Protein AF-A0A662WJG7-F1 (afdb_monomer)

Solvent-accessible surface area (backbone atoms only — not comparable to full-atom values): 6002 Å² total; per-residue (Å²): 136,85,84,48,74,71,54,51,53,55,49,51,37,54,49,43,47,71,74,33,92,86,59,69,59,49,70,66,56,50,47,50,55,52,52,52,53,52,48,56,47,54,48,40,29,70,75,71,32,41,43,76,43,91,64,48,24,37,37,37,43,38,91,87,79,67,48,78,47,77,44,74,24,68,61,34,49,34,64,71,72,66,51,74,74,64,86,74,57,92,81,78,82,86,86,84,82,135

Radius of gyration: 17.73 Å; Cα contacts (8 Å, |Δi|>4): 79; chains: 1; bounding box: 46×33×45 Å

Foldseek 3Di:
DDQDPVNVLVVQQVVQCVPDVPDRPPSVNSVVVVVVVVVVQVVCCVPVQKDADPLFFIWGADPPPRDIDTDGDPNVVCVVVVVPPPVPPPPPDPPDDD

Structure (mmCIF, N/CA/C/O backbone):
data_AF-A0A662WJG7-F1
#
_entry.id   AF-A0A662WJG7-F1
#
loop_
_atom_site.group_PDB
_atom_site.id
_atom_site.type_symbol
_atom_site.label_atom_id
_atom_site.label_alt_id
_atom_site.label_comp_id
_atom_site.label_asym_id
_atom_site.label_entity_id
_atom_site.label_seq_id
_atom_site.pdbx_PDB_ins_code
_atom_site.Cartn_x
_atom_site.Cartn_y
_atom_site.Cartn_z
_atom_site.occupancy
_atom_site.B_iso_or_equiv
_atom_site.auth_seq_id
_atom_site.auth_comp_id
_atom_site.auth_asym_id
_atom_site.auth_atom_id
_atom_site.pdbx_PDB_model_num
ATOM 1 N N . MET A 1 1 ? 5.649 -17.787 -1.446 1.00 44.97 1 MET A N 1
ATOM 2 C CA . MET A 1 1 ? 6.660 -17.158 -0.563 1.00 44.97 1 MET A CA 1
ATOM 3 C C . MET A 1 1 ? 6.309 -15.688 -0.401 1.00 44.97 1 MET A C 1
ATOM 5 O O . MET A 1 1 ? 5.992 -15.061 -1.402 1.00 44.97 1 MET A O 1
ATOM 9 N N . ALA A 1 2 ? 6.317 -15.158 0.823 1.00 68.81 2 ALA A N 1
ATOM 10 C CA . ALA A 1 2 ? 6.092 -13.733 1.070 1.00 68.81 2 ALA A CA 1
ATOM 11 C C . ALA A 1 2 ? 7.385 -12.944 0.802 1.00 68.81 2 ALA A C 1
ATOM 13 O O . ALA A 1 2 ? 8.443 -13.319 1.306 1.00 68.81 2 ALA A O 1
ATOM 14 N N . MET A 1 3 ? 7.298 -11.876 0.007 1.00 73.06 3 MET A N 1
ATOM 15 C CA . MET A 1 3 ? 8.437 -11.017 -0.325 1.00 73.06 3 MET A CA 1
ATOM 16 C C . MET A 1 3 ? 8.899 -10.238 0.914 1.00 73.06 3 MET A C 1
ATOM 18 O O . MET A 1 3 ? 8.088 -9.603 1.591 1.00 73.06 3 MET A O 1
ATOM 22 N N . LYS A 1 4 ? 10.200 -10.252 1.214 1.00 83.00 4 LYS A N 1
ATOM 23 C CA . LYS A 1 4 ? 10.768 -9.486 2.342 1.00 83.00 4 LYS A CA 1
ATOM 24 C C . LYS A 1 4 ? 11.039 -8.030 1.944 1.00 83.00 4 LYS A C 1
ATOM 26 O O . LYS A 1 4 ? 11.328 -7.742 0.785 1.00 83.00 4 LYS A O 1
ATOM 31 N N . LYS A 1 5 ? 11.077 -7.106 2.918 1.00 72.56 5 LYS A N 1
ATOM 32 C CA . LYS A 1 5 ? 11.402 -5.674 2.693 1.00 72.56 5 LYS A CA 1
ATOM 33 C C . LYS A 1 5 ? 12.686 -5.479 1.869 1.00 72.56 5 LYS A C 1
ATOM 35 O O . LYS A 1 5 ? 12.723 -4.662 0.959 1.00 72.56 5 LYS A O 1
ATOM 40 N N . ALA A 1 6 ? 13.725 -6.271 2.141 1.00 75.25 6 ALA A N 1
ATOM 41 C CA . ALA A 1 6 ? 14.985 -6.218 1.396 1.00 75.25 6 ALA A CA 1
ATOM 42 C C . ALA A 1 6 ? 14.841 -6.624 -0.084 1.00 75.25 6 ALA A C 1
ATOM 44 O O . ALA A 1 6 ? 15.538 -6.086 -0.943 1.00 75.25 6 ALA A O 1
ATOM 45 N N . GLU A 1 7 ? 13.944 -7.560 -0.394 1.00 79.44 7 GLU A N 1
ATOM 46 C CA . GLU A 1 7 ? 13.665 -7.993 -1.766 1.00 79.44 7 GLU A CA 1
ATOM 47 C C . GLU A 1 7 ? 12.842 -6.941 -2.510 1.00 79.44 7 GLU A C 1
ATOM 49 O O . GLU A 1 7 ? 13.152 -6.638 -3.662 1.00 79.44 7 GLU A O 1
ATOM 54 N N . LEU A 1 8 ? 11.861 -6.328 -1.837 1.00 75.50 8 LEU A N 1
ATOM 55 C CA . LEU A 1 8 ? 11.087 -5.210 -2.379 1.00 75.50 8 LEU A CA 1
ATOM 56 C C . LEU A 1 8 ? 11.998 -4.034 -2.752 1.00 75.50 8 LEU A C 1
ATOM 58 O O . LEU A 1 8 ? 11.916 -3.522 -3.864 1.00 75.50 8 LEU A O 1
ATOM 62 N N . LEU A 1 9 ? 12.924 -3.655 -1.866 1.00 74.56 9 LEU A N 1
ATOM 63 C CA . LEU A 1 9 ? 13.889 -2.581 -2.130 1.00 74.56 9 LEU A CA 1
ATOM 64 C C . LEU A 1 9 ? 14.772 -2.884 -3.349 1.00 74.56 9 LEU A C 1
ATOM 66 O O . LEU A 1 9 ? 14.956 -2.021 -4.207 1.00 74.56 9 LEU A O 1
ATOM 70 N N . LYS A 1 10 ? 15.273 -4.121 -3.470 1.00 77.88 10 LYS A N 1
ATOM 71 C CA . LYS A 1 10 ? 16.046 -4.554 -4.648 1.00 77.88 10 LYS A CA 1
ATOM 72 C C . LYS A 1 10 ? 15.214 -4.504 -5.931 1.00 77.88 10 LYS A C 1
ATOM 74 O O . LYS A 1 10 ? 15.740 -4.136 -6.980 1.00 77.88 10 LYS A O 1
ATOM 79 N N . HIS A 1 11 ? 13.937 -4.882 -5.865 1.00 77.81 11 HIS A N 1
ATOM 80 C CA . HIS A 1 11 ? 13.032 -4.835 -7.011 1.00 77.81 11 HIS A CA 1
ATOM 81 C C . HIS A 1 11 ? 12.754 -3.392 -7.450 1.00 77.81 11 HIS A C 1
ATOM 83 O O . HIS A 1 11 ? 12.944 -3.068 -8.620 1.00 77.81 11 HIS A O 1
ATOM 89 N N . LEU A 1 12 ? 12.401 -2.510 -6.511 1.00 74.44 12 LEU A N 1
ATOM 90 C CA . LEU A 1 12 ? 12.148 -1.093 -6.781 1.00 74.44 12 LEU A CA 1
ATOM 91 C C . LEU A 1 12 ? 13.382 -0.384 -7.340 1.00 74.44 12 LEU A C 1
ATOM 93 O O . LEU A 1 12 ? 13.260 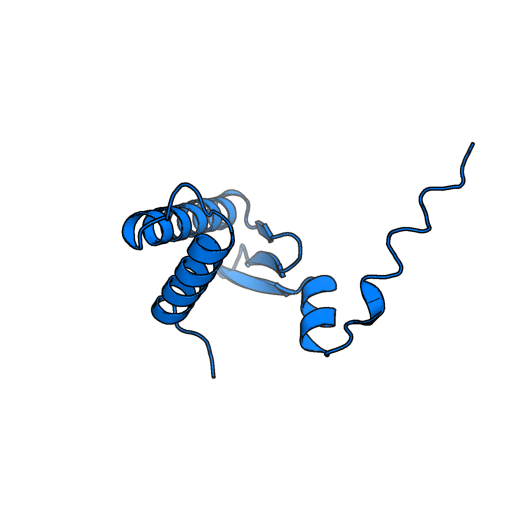0.405 -8.272 1.00 74.44 12 LEU A O 1
ATOM 97 N N . GLN A 1 13 ? 14.578 -0.718 -6.849 1.00 72.06 13 GLN A N 1
ATOM 98 C CA . GLN A 1 13 ? 15.823 -0.206 -7.418 1.00 72.06 13 GLN A CA 1
ATOM 99 C C . GLN A 1 13 ? 15.986 -0.613 -8.888 1.00 72.06 13 GLN A C 1
ATOM 101 O O . GLN A 1 13 ? 16.344 0.218 -9.720 1.00 72.06 13 GLN A O 1
ATOM 106 N N . ARG A 1 14 ? 15.690 -1.873 -9.222 1.00 76.12 14 ARG A N 1
ATOM 107 C CA . ARG A 1 14 ? 15.785 -2.386 -10.595 1.00 76.12 14 ARG A CA 1
ATOM 108 C C . ARG A 1 14 ? 14.774 -1.706 -11.528 1.00 76.12 14 ARG A C 1
ATOM 110 O O . ARG A 1 14 ? 15.118 -1.366 -12.655 1.00 76.12 14 ARG A O 1
ATOM 117 N N . VAL A 1 15 ? 13.554 -1.458 -11.043 1.00 72.50 15 VAL A N 1
ATOM 118 C CA . VAL A 1 15 ? 12.514 -0.713 -11.776 1.00 72.50 15 VAL A CA 1
ATOM 119 C C . VAL A 1 15 ? 12.923 0.749 -11.981 1.00 72.50 15 VAL A C 1
ATOM 121 O O . VAL A 1 15 ? 12.845 1.245 -13.101 1.00 72.50 15 VAL A O 1
ATOM 124 N N . ALA A 1 16 ? 13.424 1.425 -10.943 1.00 64.88 16 ALA A N 1
ATOM 125 C CA . ALA A 1 16 ? 13.884 2.812 -11.036 1.00 64.88 16 ALA A CA 1
ATOM 126 C C . ALA A 1 16 ? 15.050 2.968 -12.029 1.00 64.88 16 ALA A C 1
ATOM 128 O O . ALA A 1 16 ? 15.066 3.901 -12.828 1.00 64.88 16 ALA A O 1
ATOM 129 N N . GLN A 1 17 ? 15.992 2.020 -12.038 1.00 66.00 17 GLN A N 1
ATOM 130 C CA . GLN A 1 17 ? 17.083 1.976 -13.019 1.00 66.00 17 GLN A CA 1
ATOM 131 C C . GLN A 1 17 ? 16.578 1.810 -14.461 1.00 66.00 17 GLN A C 1
ATOM 133 O O . GLN A 1 17 ? 17.160 2.397 -15.369 1.00 66.00 17 GLN A O 1
ATOM 138 N N . GLY A 1 18 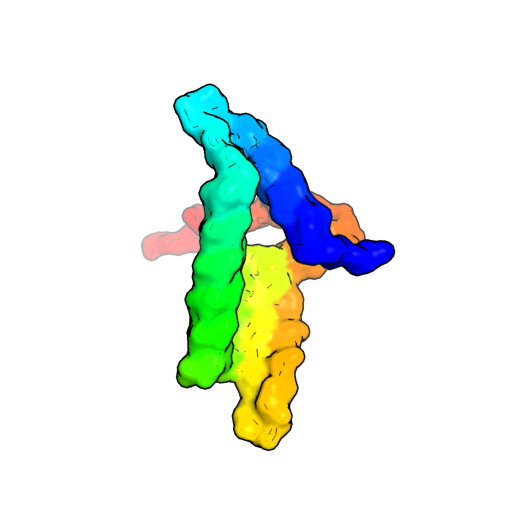? 15.497 1.052 -14.675 1.00 63.50 18 GLY A N 1
ATOM 139 C CA . GLY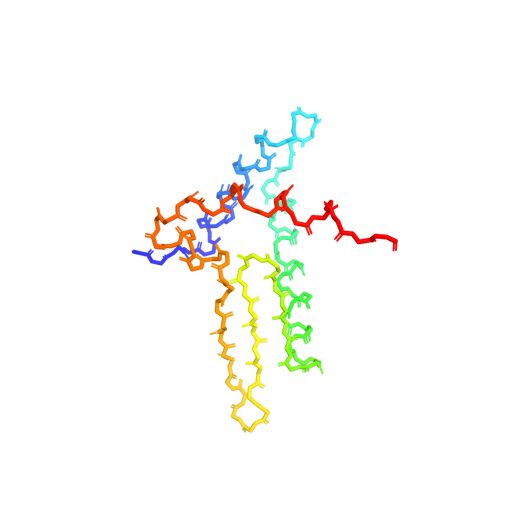 A 1 18 ? 14.873 0.887 -15.993 1.00 63.50 18 GLY A CA 1
ATOM 140 C C . GLY A 1 18 ? 14.018 2.079 -16.446 1.00 63.50 18 GLY A C 1
ATOM 141 O O . GLY A 1 18 ? 13.905 2.318 -17.644 1.00 63.50 18 GLY A O 1
ATOM 142 N N . ALA A 1 19 ? 13.432 2.837 -15.513 1.00 60.88 19 ALA A N 1
ATOM 143 C CA . ALA A 1 19 ? 12.503 3.931 -15.813 1.00 60.88 19 ALA A CA 1
ATOM 144 C C . ALA A 1 19 ? 13.183 5.292 -16.067 1.00 60.88 19 ALA A C 1
ATOM 146 O O . ALA A 1 19 ? 12.634 6.126 -16.785 1.00 60.88 19 ALA A O 1
ATOM 147 N N . THR A 1 20 ? 14.373 5.542 -15.506 1.00 53.59 20 THR A N 1
ATOM 148 C CA . THR A 1 20 ? 15.083 6.825 -15.664 1.00 53.59 20 THR A CA 1
ATOM 149 C C . THR A 1 20 ? 16.493 6.645 -16.237 1.00 53.59 20 THR A C 1
ATOM 151 O O . THR A 1 20 ? 17.440 6.472 -15.469 1.00 53.59 20 THR A O 1
ATOM 154 N N . PRO A 1 21 ? 16.690 6.778 -17.565 1.00 54.44 21 PRO A N 1
ATOM 155 C CA . PRO A 1 21 ? 18.009 6.613 -18.185 1.00 54.44 21 PRO A CA 1
ATOM 156 C C . PRO A 1 21 ? 18.998 7.754 -17.877 1.00 54.44 21 PRO A C 1
ATOM 158 O O . PRO A 1 21 ? 20.192 7.603 -18.112 1.00 54.44 21 PRO A O 1
ATOM 161 N N . ARG A 1 22 ? 18.538 8.904 -17.350 1.00 53.59 22 ARG A N 1
ATOM 162 C CA . ARG A 1 22 ? 19.377 10.107 -17.130 1.00 53.59 22 ARG A CA 1
ATOM 163 C C . ARG A 1 22 ? 19.819 10.367 -15.684 1.00 53.59 22 ARG A C 1
ATOM 165 O O . ARG A 1 22 ? 20.759 11.130 -15.487 1.00 53.59 22 ARG A O 1
ATOM 172 N N . LYS A 1 23 ? 19.185 9.761 -14.676 1.00 55.38 23 LYS A N 1
ATOM 173 C CA . LYS A 1 23 ? 19.606 9.839 -13.264 1.00 55.38 23 LYS A CA 1
ATOM 174 C C . LYS A 1 23 ? 19.313 8.502 -12.598 1.00 55.38 23 LYS A C 1
ATOM 176 O O . LYS A 1 23 ? 18.170 8.211 -12.270 1.00 55.38 23 LYS A O 1
ATOM 181 N N . ALA A 1 24 ? 20.342 7.680 -12.424 1.00 57.91 24 ALA A N 1
ATOM 182 C CA . ALA A 1 24 ? 20.204 6.439 -11.680 1.00 57.91 24 ALA A CA 1
ATOM 183 C C . ALA A 1 24 ? 19.916 6.778 -10.211 1.00 57.91 24 ALA A C 1
ATOM 185 O 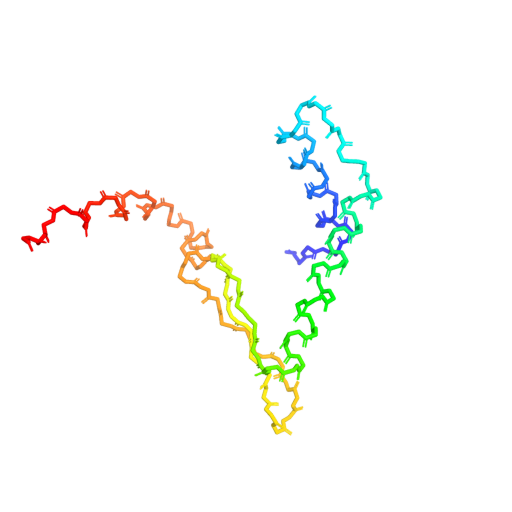O . ALA A 1 24 ? 20.791 7.278 -9.501 1.00 57.91 24 ALA A O 1
ATOM 186 N N . PHE A 1 25 ? 18.698 6.507 -9.745 1.00 59.94 25 PHE A N 1
ATOM 187 C CA . PHE A 1 25 ? 18.427 6.488 -8.313 1.00 59.94 25 PHE A CA 1
ATOM 188 C C . PHE A 1 25 ? 19.298 5.394 -7.689 1.00 59.94 25 PHE A C 1
ATOM 190 O O . PHE A 1 25 ? 19.114 4.203 -7.952 1.00 59.94 25 PHE A O 1
ATOM 197 N N . ASN A 1 26 ? 20.302 5.794 -6.906 1.00 67.44 26 ASN A N 1
ATOM 198 C CA . ASN A 1 26 ? 21.105 4.831 -6.160 1.00 67.44 26 ASN A CA 1
ATOM 199 C C . ASN A 1 26 ? 20.244 4.179 -5.054 1.00 67.44 26 ASN A C 1
ATOM 201 O O . ASN A 1 26 ? 19.176 4.677 -4.690 1.00 67.44 26 ASN A O 1
ATOM 205 N N . SER A 1 27 ? 20.713 3.058 -4.508 1.00 66.25 27 SER A N 1
ATOM 206 C CA . SER A 1 27 ? 19.994 2.283 -3.485 1.00 66.25 27 SER A CA 1
ATOM 207 C C . SER A 1 27 ? 19.621 3.092 -2.236 1.00 66.25 27 SER A C 1
ATOM 209 O O . SER A 1 27 ? 18.619 2.786 -1.594 1.00 66.25 27 SER A O 1
ATOM 211 N N . ILE A 1 28 ? 20.393 4.133 -1.908 1.00 73.06 28 ILE A N 1
ATOM 212 C CA . ILE A 1 28 ? 20.139 5.023 -0.770 1.00 73.06 28 ILE A CA 1
ATOM 213 C C . ILE A 1 28 ? 18.897 5.879 -1.037 1.00 73.06 28 ILE A C 1
ATOM 215 O O . ILE A 1 28 ? 18.016 5.932 -0.185 1.00 73.06 28 ILE A O 1
ATOM 219 N N . HIS A 1 29 ? 18.776 6.473 -2.228 1.00 70.25 29 HIS A N 1
ATOM 220 C CA . HIS A 1 29 ? 17.600 7.273 -2.591 1.00 70.25 29 HIS A CA 1
ATOM 221 C C . HIS A 1 29 ? 16.329 6.422 -2.656 1.00 70.25 29 HIS A C 1
ATOM 223 O O . HIS A 1 29 ? 15.293 6.825 -2.140 1.00 70.25 29 HIS A O 1
ATOM 229 N N . VAL A 1 30 ? 16.407 5.223 -3.246 1.00 71.75 30 VAL A N 1
ATOM 230 C CA . VAL A 1 30 ? 15.251 4.310 -3.321 1.00 71.75 30 VAL A CA 1
ATOM 231 C C . VAL A 1 30 ? 14.796 3.901 -1.923 1.00 71.75 30 VAL A C 1
ATOM 233 O O . VAL A 1 30 ? 13.601 3.885 -1.647 1.00 71.75 30 VAL A O 1
ATOM 236 N N . ARG A 1 31 ? 15.740 3.605 -1.022 1.00 73.69 31 ARG A N 1
ATOM 237 C CA . ARG A 1 31 ? 15.421 3.295 0.372 1.00 73.69 31 ARG A CA 1
ATOM 238 C C . ARG A 1 31 ? 14.767 4.480 1.079 1.00 73.69 31 ARG A C 1
ATOM 240 O O . ARG A 1 31 ? 13.733 4.275 1.697 1.00 73.69 31 ARG A O 1
ATOM 247 N N . ALA A 1 32 ? 15.336 5.679 0.957 1.00 74.06 32 ALA A N 1
ATOM 248 C CA . ALA A 1 32 ? 14.803 6.880 1.596 1.00 74.06 32 ALA A CA 1
ATOM 249 C C . ALA A 1 32 ? 13.361 7.165 1.152 1.00 74.06 32 ALA A C 1
ATOM 251 O O . ALA A 1 32 ? 12.496 7.331 2.000 1.00 74.06 32 ALA A O 1
ATOM 252 N N . ILE A 1 33 ? 13.083 7.101 -0.156 1.00 76.19 33 ILE A N 1
ATOM 253 C CA . ILE A 1 33 ? 11.733 7.313 -0.699 1.00 76.19 33 ILE A CA 1
ATOM 254 C C . ILE A 1 33 ? 10.753 6.259 -0.169 1.00 76.19 33 ILE A C 1
ATOM 256 O O . ILE A 1 33 ? 9.627 6.589 0.192 1.00 76.19 33 ILE A O 1
ATOM 260 N N . VAL A 1 34 ? 11.160 4.986 -0.122 1.00 79.50 34 VAL A N 1
ATOM 261 C CA . VAL A 1 34 ? 10.294 3.902 0.367 1.00 79.50 34 VAL A CA 1
ATOM 262 C C . VAL A 1 34 ? 10.010 4.047 1.856 1.00 79.50 34 VAL A C 1
ATOM 264 O O . VAL A 1 34 ? 8.861 3.891 2.260 1.00 79.50 34 VAL A O 1
ATOM 267 N N . ASP A 1 35 ? 11.030 4.333 2.661 1.00 78.44 35 ASP A N 1
ATOM 268 C CA . ASP A 1 35 ? 10.867 4.504 4.103 1.00 78.44 35 ASP A CA 1
ATOM 269 C C . ASP A 1 35 ? 9.993 5.736 4.402 1.00 78.44 35 ASP A C 1
ATOM 271 O O . ASP A 1 35 ? 9.000 5.603 5.110 1.00 78.44 35 ASP A O 1
ATOM 275 N N . GLU A 1 36 ? 10.245 6.878 3.754 1.00 79.62 36 GLU A N 1
ATOM 276 C CA . GLU A 1 36 ? 9.433 8.095 3.904 1.00 79.62 36 GLU A CA 1
ATOM 277 C C . GLU A 1 36 ? 7.975 7.878 3.463 1.00 79.62 36 GLU A C 1
ATOM 279 O O . GLU A 1 36 ? 7.041 8.281 4.155 1.00 79.62 36 GLU A O 1
ATOM 284 N N . THR A 1 37 ? 7.752 7.161 2.356 1.00 78.25 37 THR A N 1
ATOM 285 C CA . THR A 1 37 ? 6.394 6.836 1.887 1.00 78.25 37 THR A CA 1
ATOM 286 C C . THR A 1 37 ? 5.656 5.945 2.887 1.00 78.25 37 THR A C 1
ATOM 288 O O . THR A 1 37 ? 4.470 6.158 3.148 1.00 78.25 37 THR A O 1
ATOM 291 N N . LEU A 1 38 ? 6.333 4.941 3.455 1.00 82.25 38 LEU A N 1
ATOM 292 C CA . LEU A 1 38 ? 5.740 4.053 4.458 1.00 82.25 38 LEU A CA 1
ATOM 293 C C . LEU A 1 38 ? 5.467 4.781 5.780 1.00 82.25 38 LEU A C 1
ATOM 295 O O . LEU A 1 38 ? 4.458 4.487 6.427 1.00 82.25 38 LEU A O 1
ATOM 299 N N . ASP A 1 39 ? 6.314 5.733 6.162 1.00 81.44 39 ASP A N 1
ATOM 300 C CA . ASP A 1 39 ? 6.142 6.533 7.375 1.00 81.44 39 ASP A CA 1
ATOM 301 C C . ASP A 1 39 ? 4.948 7.484 7.251 1.00 81.44 39 ASP A C 1
ATOM 303 O O . ASP A 1 39 ? 4.049 7.442 8.095 1.00 81.44 39 ASP A O 1
ATOM 307 N N . VAL A 1 40 ? 4.858 8.250 6.156 1.00 79.38 40 VAL A N 1
ATOM 308 C CA . VAL A 1 40 ? 3.698 9.117 5.859 1.00 79.38 40 VAL A CA 1
ATOM 309 C C . VAL A 1 40 ? 2.405 8.302 5.843 1.00 79.38 40 VAL A C 1
ATOM 311 O O . VAL A 1 40 ? 1.369 8.714 6.371 1.00 79.38 40 VAL A O 1
ATOM 314 N N . TRP A 1 41 ? 2.461 7.104 5.271 1.00 80.38 41 TRP A N 1
ATOM 315 C CA . TRP A 1 41 ? 1.318 6.208 5.204 1.00 80.38 41 TRP A CA 1
ATOM 316 C C . TRP A 1 41 ? 0.901 5.669 6.580 1.00 80.38 41 TRP A C 1
ATOM 318 O O . TRP A 1 41 ? -0.287 5.658 6.917 1.00 80.38 41 TRP A O 1
ATOM 328 N N . THR A 1 42 ? 1.872 5.286 7.408 1.00 82.19 42 THR A N 1
ATOM 329 C CA . THR A 1 42 ? 1.636 4.856 8.793 1.00 82.19 42 THR A CA 1
ATOM 330 C C . THR A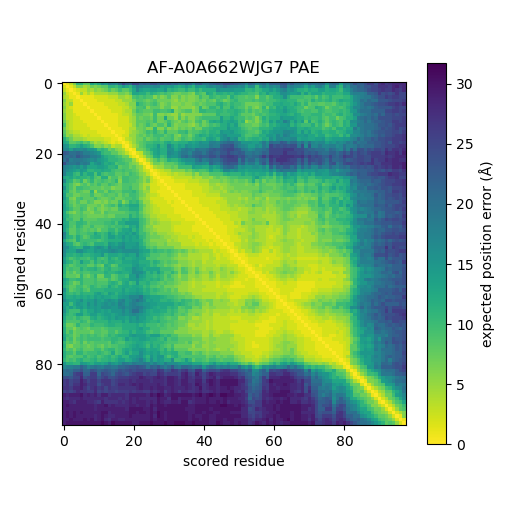 1 42 ? 1.048 5.991 9.627 1.00 82.19 42 THR A C 1
ATOM 332 O O . THR A 1 42 ? 0.141 5.763 10.432 1.00 82.19 42 THR A O 1
ATOM 335 N N . GLN A 1 43 ? 1.517 7.219 9.414 1.00 80.94 43 GLN A N 1
ATOM 336 C CA . GLN A 1 43 ? 0.987 8.407 10.071 1.00 80.94 43 GLN A CA 1
ATOM 337 C C . GLN A 1 43 ? -0.460 8.689 9.645 1.00 80.94 43 GLN A C 1
ATOM 339 O O . GLN A 1 43 ? -1.327 8.823 10.506 1.00 80.94 43 GLN A O 1
ATOM 344 N N . SER A 1 44 ? -0.762 8.651 8.343 1.00 80.56 44 SER A N 1
ATOM 345 C CA . SER A 1 44 ? -2.129 8.813 7.824 1.00 80.56 44 SER A CA 1
ATOM 346 C C . SER A 1 44 ? -3.105 7.776 8.399 1.00 80.56 44 SER A C 1
ATOM 348 O O . SER A 1 44 ? -4.230 8.120 8.780 1.00 80.56 44 SER A O 1
ATOM 350 N N . LEU A 1 45 ? -2.659 6.521 8.545 1.00 83.56 45 LEU A N 1
ATOM 351 C CA . LEU A 1 45 ? -3.430 5.460 9.200 1.00 83.56 45 LEU A CA 1
ATOM 352 C C . LEU A 1 45 ? -3.717 5.757 10.671 1.00 83.56 45 LEU A C 1
ATOM 354 O O . LEU A 1 45 ? -4.829 5.495 11.127 1.00 83.56 45 LEU A O 1
ATOM 358 N N . ARG A 1 46 ? -2.742 6.294 11.411 1.00 80.81 46 ARG A N 1
ATOM 359 C CA . ARG A 1 46 ? -2.914 6.650 12.828 1.00 80.81 46 ARG A CA 1
ATOM 360 C C . ARG A 1 46 ? -3.846 7.842 13.014 1.00 80.81 46 ARG A C 1
ATOM 362 O O . ARG A 1 46 ? -4.675 7.818 13.917 1.00 80.81 46 ARG A O 1
ATOM 369 N N . GLU A 1 47 ? -3.717 8.861 12.173 1.00 84.88 47 GLU A N 1
ATOM 370 C CA . GLU A 1 47 ? -4.461 10.116 12.314 1.00 84.88 47 GLU A CA 1
ATOM 371 C C . GLU A 1 47 ? -5.911 9.991 11.840 1.00 84.88 47 GLU A C 1
ATOM 373 O O . GLU A 1 47 ? -6.836 10.434 12.518 1.00 84.88 47 GLU A O 1
ATOM 378 N N . THR A 1 48 ? -6.130 9.366 10.682 1.00 84.88 48 THR A N 1
ATOM 379 C CA . THR A 1 48 ? -7.461 9.310 10.054 1.00 84.88 4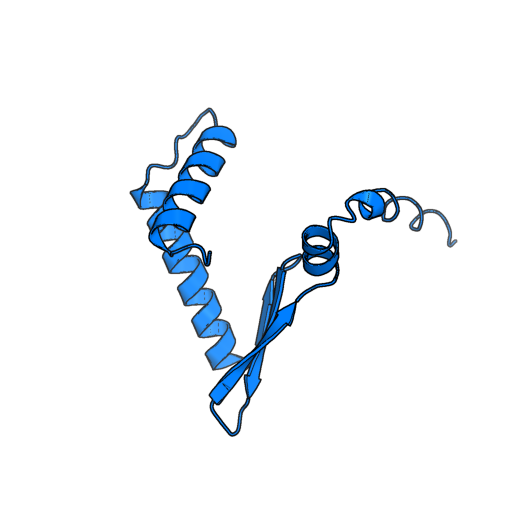8 THR A CA 1
ATOM 380 C C . THR A 1 48 ? -8.172 7.974 10.276 1.00 84.88 48 THR A C 1
ATOM 382 O O . THR A 1 48 ? -9.373 7.849 10.032 1.00 84.88 48 THR A O 1
ATOM 385 N N . GLY A 1 49 ? -7.441 6.952 10.731 1.00 86.00 49 GLY A N 1
ATOM 386 C CA . GLY A 1 49 ? -7.931 5.580 10.842 1.00 86.00 49 GLY A CA 1
ATOM 387 C C . GLY A 1 49 ? -8.012 4.843 9.504 1.00 86.00 49 GLY A C 1
ATOM 388 O O . GLY A 1 49 ? -8.418 3.680 9.486 1.00 86.00 49 GLY A O 1
ATOM 389 N N . THR A 1 50 ? -7.653 5.471 8.378 1.00 86.75 50 THR A N 1
ATOM 390 C CA . THR A 1 50 ? -7.724 4.846 7.050 1.00 86.75 50 THR A CA 1
ATOM 391 C C . THR A 1 50 ? -6.593 5.308 6.136 1.00 86.75 50 THR A C 1
ATOM 393 O O . THR A 1 50 ? -6.177 6.453 6.193 1.00 86.75 50 THR A O 1
ATOM 396 N N . ALA A 1 51 ? -6.131 4.453 5.229 1.00 86.19 51 ALA A N 1
ATOM 397 C CA . ALA A 1 51 ? -5.269 4.888 4.133 1.00 86.19 51 ALA A CA 1
ATOM 398 C C . ALA A 1 51 ? -5.535 4.061 2.878 1.00 86.19 51 ALA A C 1
ATOM 400 O O . ALA A 1 51 ? -5.691 2.841 2.945 1.00 86.19 51 ALA A O 1
ATOM 401 N N . SER A 1 52 ? -5.613 4.722 1.725 1.00 83.31 52 SER A N 1
ATOM 402 C CA . SER A 1 52 ? -5.946 4.085 0.446 1.00 83.31 52 SER A CA 1
ATOM 403 C C . SER A 1 52 ? -4.796 4.225 -0.540 1.00 83.31 52 SER A C 1
ATOM 405 O O . SER A 1 52 ? -4.213 5.297 -0.661 1.00 83.31 52 SER A O 1
ATOM 407 N N . PHE A 1 53 ? -4.514 3.152 -1.273 1.00 81.75 53 PHE A N 1
ATOM 408 C CA . PHE A 1 53 ? -3.545 3.139 -2.357 1.00 81.75 53 PHE A CA 1
ATOM 409 C C . PHE A 1 53 ? -4.245 2.671 -3.630 1.00 81.75 53 PHE A C 1
ATOM 411 O O . PHE A 1 53 ? -4.744 1.542 -3.712 1.00 81.75 53 PHE A O 1
ATOM 418 N N . HIS A 1 54 ? -4.321 3.565 -4.614 1.00 79.56 54 HIS A N 1
ATOM 419 C CA . HIS A 1 54 ? -4.990 3.289 -5.877 1.00 79.56 54 HIS A CA 1
ATOM 420 C C . HIS A 1 54 ? -4.345 2.078 -6.570 1.00 79.56 54 HIS A C 1
ATOM 422 O O . HIS A 1 54 ? -3.124 1.981 -6.665 1.00 79.56 54 HIS A O 1
ATOM 428 N N . GLY A 1 55 ? -5.164 1.118 -6.999 1.00 79.44 55 GLY A N 1
ATOM 429 C CA . GLY A 1 55 ? -4.694 -0.125 -7.620 1.00 79.44 55 GLY A CA 1
ATOM 430 C C . GLY A 1 55 ? -4.154 -1.203 -6.670 1.00 79.44 55 GLY A C 1
ATOM 431 O O . GLY A 1 55 ? -3.923 -2.322 -7.121 1.00 79.44 55 GLY A O 1
ATOM 432 N N . LEU A 1 56 ? -3.984 -0.919 -5.371 1.00 85.62 56 LEU A N 1
ATOM 433 C CA . LEU A 1 56 ? -3.597 -1.916 -4.362 1.00 85.62 56 LEU A CA 1
ATOM 434 C C . LEU A 1 56 ? -4.780 -2.239 -3.444 1.00 85.62 56 LEU A C 1
ATOM 436 O O . LEU A 1 56 ? -5.232 -3.382 -3.387 1.00 85.62 56 LEU A O 1
ATOM 440 N N . GLY A 1 57 ? -5.330 -1.238 -2.759 1.00 87.44 57 GLY A N 1
ATOM 441 C CA . GLY A 1 57 ? -6.402 -1.440 -1.788 1.00 87.44 57 GLY A CA 1
ATOM 442 C C . GLY A 1 57 ? -6.460 -0.367 -0.709 1.00 87.44 57 GLY A C 1
ATOM 443 O O . GLY A 1 57 ? -5.806 0.672 -0.792 1.00 87.44 57 GLY A O 1
ATOM 444 N N . ARG A 1 58 ? -7.266 -0.626 0.317 1.00 89.44 58 ARG A N 1
ATOM 445 C CA . ARG A 1 58 ? -7.480 0.261 1.460 1.00 89.44 58 ARG A CA 1
ATOM 446 C C . ARG A 1 58 ? -7.152 -0.459 2.756 1.00 89.44 58 ARG A C 1
ATOM 448 O O . ARG A 1 58 ? -7.537 -1.608 2.950 1.00 89.44 58 ARG A O 1
ATOM 455 N N . PHE A 1 59 ? -6.507 0.260 3.656 1.00 90.69 59 PHE A N 1
ATOM 456 C CA . PHE A 1 59 ? -6.242 -0.155 5.018 1.00 90.69 59 PHE A CA 1
ATOM 457 C C . PHE A 1 59 ? -7.105 0.664 5.970 1.00 90.69 59 PHE A C 1
ATOM 459 O O . PHE A 1 59 ? -7.315 1.860 5.756 1.00 90.69 59 PHE A O 1
ATOM 466 N N . THR A 1 60 ? -7.627 0.015 7.001 1.00 90.25 60 THR A N 1
ATOM 467 C CA . THR A 1 60 ? -8.491 0.630 8.013 1.00 90.25 60 THR A CA 1
ATOM 468 C C . THR A 1 60 ? -8.096 0.127 9.390 1.00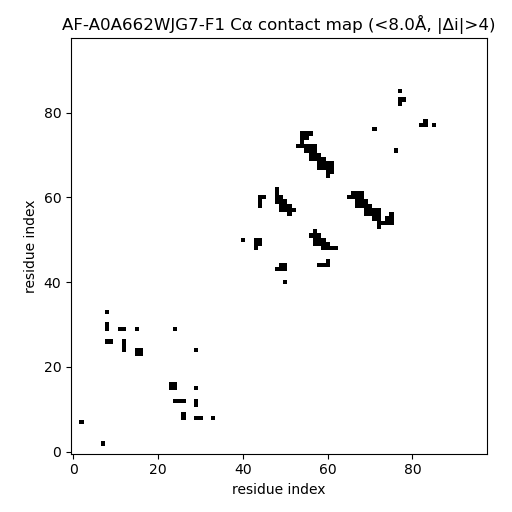 90.25 60 THR A C 1
ATOM 470 O O . THR A 1 60 ? -7.945 -1.082 9.563 1.00 90.25 60 THR A O 1
ATOM 473 N N . VAL A 1 61 ? -7.970 1.030 10.355 1.00 88.12 61 VAL A N 1
ATOM 474 C CA . VAL A 1 61 ? -7.687 0.707 11.755 1.00 88.12 61 VAL A CA 1
ATOM 475 C C . VAL A 1 61 ? -9.007 0.573 12.507 1.00 88.12 61 VAL A C 1
ATOM 477 O O . VAL A 1 61 ? -9.842 1.482 12.492 1.00 88.12 61 VAL A O 1
ATOM 480 N N . ASP A 1 62 ? -9.211 -0.561 13.166 1.00 85.38 62 ASP A N 1
ATOM 481 C CA . ASP A 1 62 ? -10.316 -0.740 14.094 1.00 85.38 62 ASP A CA 1
ATOM 482 C C . ASP A 1 62 ? -10.087 0.142 15.328 1.00 85.38 62 ASP A C 1
ATOM 484 O O . ASP A 1 62 ? -9.114 -0.027 16.058 1.00 85.38 62 ASP A O 1
ATOM 488 N N . LYS A 1 63 ? -10.977 1.108 15.572 1.00 79.81 63 LYS A N 1
ATOM 489 C CA . LYS A 1 63 ? -10.806 2.076 16.668 1.00 79.81 63 LYS A CA 1
ATOM 490 C C . LYS A 1 63 ? -10.878 1.443 18.061 1.00 79.81 63 LYS A C 1
ATOM 492 O O . LYS A 1 63 ? -10.460 2.086 19.018 1.00 79.81 63 LYS A O 1
ATOM 497 N N . LYS A 1 64 ? -11.443 0.237 18.195 1.00 83.44 64 LYS A N 1
ATOM 498 C CA . LYS A 1 64 ? -11.596 -0.443 19.490 1.00 83.44 64 LYS A CA 1
ATOM 499 C C . LYS A 1 64 ? -10.417 -1.355 19.800 1.00 83.44 64 LYS A C 1
ATOM 501 O O . LYS A 1 64 ? -9.994 -1.405 20.949 1.00 83.44 64 LYS A O 1
ATOM 506 N N . THR A 1 65 ? -9.914 -2.077 18.801 1.00 85.31 65 THR A N 1
ATOM 507 C CA . THR A 1 65 ? -8.844 -3.070 19.000 1.00 85.31 65 THR A CA 1
ATOM 508 C C . THR A 1 65 ? -7.473 -2.589 18.532 1.00 85.31 65 THR A C 1
ATOM 510 O O . THR A 1 65 ? -6.461 -3.149 18.935 1.00 85.31 65 THR A O 1
ATOM 513 N N . GLY A 1 66 ? -7.421 -1.543 17.704 1.00 81.88 66 GLY A N 1
ATOM 514 C CA . GLY A 1 66 ? -6.201 -1.104 17.026 1.00 81.88 66 GLY A CA 1
ATOM 515 C C . GLY A 1 66 ? -5.815 -1.984 15.834 1.00 81.88 66 GLY A C 1
ATOM 516 O O . GLY A 1 66 ? -4.785 -1.733 15.207 1.00 81.88 66 GLY A O 1
ATOM 517 N N . ASP A 1 67 ? -6.624 -2.993 15.493 1.00 87.12 67 ASP A N 1
ATOM 518 C CA . ASP A 1 67 ? -6.303 -3.933 14.421 1.00 87.12 67 ASP A CA 1
ATOM 519 C C . ASP A 1 67 ? -6.362 -3.270 13.047 1.00 87.12 67 ASP A C 1
ATOM 521 O O . ASP A 1 67 ? -7.328 -2.590 12.694 1.00 87.12 67 ASP A O 1
ATOM 525 N N . ILE A 1 68 ? -5.352 -3.542 12.224 1.00 86.00 68 ILE A N 1
ATOM 526 C CA . ILE A 1 68 ? -5.288 -3.051 10.849 1.00 86.00 68 ILE A CA 1
ATOM 527 C C . ILE A 1 68 ? -5.912 -4.093 9.919 1.00 86.00 68 ILE A C 1
ATOM 529 O O . ILE A 1 68 ? -5.385 -5.190 9.740 1.00 86.00 68 ILE A O 1
ATOM 533 N N . LYS A 1 69 ? -7.024 -3.729 9.279 1.00 88.81 69 LYS A N 1
ATOM 534 C CA . LYS A 1 69 ? -7.690 -4.531 8.244 1.00 88.81 69 LYS A CA 1
ATOM 535 C C . LYS A 1 69 ? -7.285 -4.033 6.864 1.00 88.81 69 LYS A C 1
ATOM 537 O O . LYS A 1 69 ? -7.258 -2.828 6.623 1.00 88.81 69 LYS A O 1
ATOM 542 N N . PHE A 1 70 ? -7.017 -4.961 5.950 1.00 90.69 70 PHE A N 1
ATOM 543 C CA . PHE A 1 70 ? -6.727 -4.667 4.548 1.00 90.69 70 PHE A CA 1
ATOM 544 C C . PHE A 1 70 ? -7.860 -5.161 3.648 1.00 90.69 70 PHE A C 1
ATOM 546 O O . PHE A 1 70 ? -8.262 -6.322 3.723 1.00 90.69 70 PHE A O 1
ATOM 553 N N . LYS A 1 71 ? -8.349 -4.285 2.770 1.00 90.81 71 LYS A N 1
ATOM 554 C CA . LYS A 1 71 ? -9.281 -4.608 1.689 1.00 90.81 71 LYS A CA 1
ATOM 555 C C . LYS A 1 71 ? -8.586 -4.365 0.352 1.00 90.81 71 LYS A C 1
ATOM 557 O O . LYS A 1 71 ? -8.324 -3.216 -0.002 1.00 90.81 71 LYS A O 1
ATOM 562 N N . ALA A 1 72 ? -8.309 -5.437 -0.387 1.00 88.56 72 ALA A N 1
ATOM 563 C CA . ALA A 1 72 ? -7.735 -5.355 -1.728 1.00 88.56 72 ALA A CA 1
ATOM 564 C C . ALA A 1 72 ? -8.661 -4.593 -2.692 1.00 88.56 72 ALA A C 1
ATOM 566 O O . ALA A 1 72 ? -9.887 -4.656 -2.581 1.00 88.56 72 ALA A O 1
ATOM 567 N N . SER A 1 73 ? -8.067 -3.860 -3.633 1.00 89.25 73 SER A N 1
ATOM 568 C CA . SER A 1 73 ? -8.805 -3.241 -4.741 1.00 89.25 73 SER A CA 1
ATOM 569 C C . SER A 1 73 ? -9.159 -4.276 -5.812 1.00 89.25 73 SER A C 1
ATOM 571 O O . SER A 1 73 ? -8.457 -5.278 -5.943 1.00 89.25 73 SER A O 1
ATOM 573 N N . SER A 1 74 ? -10.197 -4.010 -6.610 1.00 84.81 74 SER A N 1
ATOM 574 C CA . SER A 1 74 ? -10.548 -4.831 -7.781 1.00 84.81 74 SER A CA 1
ATOM 575 C C . SER A 1 74 ? -9.356 -5.007 -8.720 1.00 84.81 74 SER A C 1
ATOM 577 O O . SER A 1 74 ? -8.996 -6.130 -9.026 1.00 84.81 74 SER A O 1
ATOM 579 N N . LEU A 1 75 ? -8.639 -3.924 -9.034 1.00 83.75 75 LEU A N 1
ATOM 580 C CA . LEU A 1 75 ? -7.432 -3.958 -9.870 1.00 83.75 75 LEU A CA 1
ATOM 581 C C . LEU A 1 75 ? -6.343 -4.912 -9.349 1.00 83.75 75 LEU A C 1
ATOM 583 O O . LEU A 1 75 ? -5.638 -5.537 -10.141 1.00 83.75 75 LEU A O 1
ATOM 587 N N . LEU A 1 76 ? -6.172 -5.016 -8.026 1.00 84.75 76 LEU A N 1
ATOM 588 C CA . LEU A 1 76 ? -5.230 -5.969 -7.439 1.00 84.75 76 LEU A CA 1
ATOM 589 C C . LEU A 1 76 ? -5.759 -7.400 -7.557 1.00 84.75 76 LEU A C 1
ATOM 591 O O . LEU A 1 76 ? -4.997 -8.300 -7.898 1.00 84.75 76 LEU A O 1
ATOM 595 N N . LEU A 1 77 ? -7.045 -7.605 -7.274 1.00 83.81 77 LEU A N 1
ATOM 596 C CA . LEU A 1 77 ? -7.684 -8.915 -7.371 1.00 83.81 77 LEU A CA 1
ATOM 597 C C . LEU A 1 77 ? -7.652 -9.447 -8.810 1.00 83.81 77 LEU A C 1
ATOM 599 O O . LEU A 1 77 ? -7.271 -10.597 -8.994 1.00 83.81 77 LEU A O 1
ATOM 603 N N . ASP A 1 78 ? -7.915 -8.598 -9.804 1.00 80.31 78 ASP A N 1
ATOM 604 C CA . ASP A 1 78 ? -7.859 -8.928 -11.235 1.00 80.31 78 ASP A CA 1
ATOM 605 C C . ASP A 1 78 ? -6.437 -9.320 -11.673 1.00 80.31 78 ASP A C 1
ATOM 607 O O . ASP A 1 78 ? -6.224 -10.279 -12.414 1.00 80.31 78 ASP A O 1
ATOM 611 N N . LYS A 1 79 ? -5.413 -8.622 -11.159 1.00 78.69 79 LYS A N 1
ATOM 612 C CA . LYS A 1 79 ? -4.009 -8.997 -11.402 1.00 78.69 79 LYS A CA 1
ATOM 613 C C . LYS A 1 79 ? -3.631 -10.327 -10.750 1.00 78.69 79 LYS A C 1
ATOM 615 O O . LYS A 1 79 ? -2.799 -11.048 -11.294 1.00 78.69 79 LYS A O 1
ATOM 620 N N . LEU A 1 80 ? -4.192 -10.632 -9.580 1.00 78.88 80 LEU A N 1
ATOM 621 C CA . LEU A 1 80 ? -3.899 -11.855 -8.828 1.00 78.88 80 LEU A CA 1
ATOM 622 C C . LEU A 1 80 ? -4.655 -13.076 -9.362 1.00 78.88 80 LEU A C 1
ATOM 624 O O . LEU A 1 80 ? -4.120 -14.180 -9.291 1.00 78.88 80 LEU A O 1
ATOM 628 N N . SER A 1 81 ? -5.859 -12.893 -9.908 1.00 73.19 81 SER A N 1
ATOM 629 C CA . SER A 1 81 ? -6.634 -13.957 -10.561 1.00 73.19 81 SER A CA 1
ATOM 630 C C . 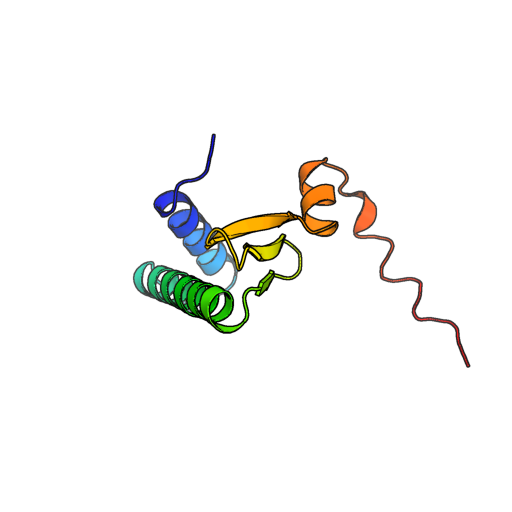SER A 1 81 ? -6.055 -14.368 -11.919 1.00 73.19 81 SER A C 1
ATOM 632 O O . SER A 1 81 ? -6.500 -15.357 -12.495 1.00 73.19 81 SER A O 1
ATOM 634 N N . GLY A 1 82 ? -5.049 -13.641 -12.422 1.00 57.47 82 GLY A N 1
ATOM 635 C CA . GLY A 1 82 ? -4.482 -13.856 -13.752 1.00 57.47 82 GLY A CA 1
ATOM 636 C C . GLY A 1 82 ? -5.400 -13.370 -14.875 1.00 57.47 82 GLY A C 1
ATOM 637 O O . GLY A 1 82 ? -5.100 -13.604 -16.045 1.00 57.47 82 GLY A O 1
ATOM 638 N N . ASP A 1 83 ? -6.486 -12.673 -14.537 1.00 48.75 83 ASP A N 1
ATOM 639 C CA . ASP A 1 83 ? -7.460 -12.171 -15.494 1.00 48.75 83 ASP A CA 1
ATOM 640 C C . ASP A 1 83 ? -7.004 -10.799 -16.012 1.00 48.75 83 ASP A C 1
ATOM 642 O O . ASP A 1 83 ? -7.484 -9.727 -15.644 1.00 48.75 83 ASP A O 1
ATOM 646 N N . VAL A 1 84 ? -5.987 -10.822 -16.875 1.00 47.97 84 VAL A N 1
ATOM 647 C CA . VAL A 1 84 ? -5.413 -9.616 -17.499 1.00 47.97 84 VAL A CA 1
ATOM 648 C C . VAL A 1 84 ? -6.362 -8.986 -18.539 1.00 47.97 84 VAL A C 1
ATOM 650 O O . VAL A 1 84 ? -6.003 -8.007 -19.196 1.00 47.97 84 VAL A O 1
ATOM 653 N N . SER A 1 85 ? -7.585 -9.511 -18.695 1.00 41.41 85 SER A N 1
ATOM 654 C CA . SER A 1 85 ? -8.533 -9.117 -19.741 1.00 41.41 85 SER A CA 1
ATOM 655 C C . SER A 1 85 ? -9.241 -7.772 -19.500 1.00 41.41 85 SER A C 1
ATOM 657 O O . SER A 1 85 ? -9.868 -7.251 -20.425 1.00 41.41 85 SER A O 1
ATOM 659 N N . SER A 1 86 ? -9.143 -7.163 -18.315 1.00 41.22 86 SER A N 1
ATOM 660 C CA . SER A 1 86 ? -9.921 -5.946 -18.004 1.00 41.22 86 SER A CA 1
ATOM 661 C C . SER A 1 86 ? -9.220 -4.624 -18.339 1.00 41.22 86 SER A C 1
ATOM 663 O O . SER A 1 86 ? -9.866 -3.578 -18.339 1.00 41.22 86 SER A O 1
ATOM 665 N N . SER A 1 87 ? -7.944 -4.639 -18.751 1.00 40.91 87 SER A N 1
ATOM 666 C CA . SER A 1 87 ? -7.240 -3.412 -19.192 1.00 40.91 87 SER A CA 1
ATOM 667 C C . SER A 1 87 ? -7.768 -2.830 -20.520 1.00 40.91 87 SER A C 1
ATOM 669 O O . SER A 1 87 ? -7.221 -1.850 -21.022 1.00 40.91 87 SER A O 1
ATOM 671 N N . ALA A 1 88 ? -8.818 -3.418 -21.106 1.00 45.78 88 ALA A N 1
ATOM 672 C CA . ALA A 1 88 ? -9.386 -3.015 -22.392 1.00 45.78 88 ALA A CA 1
ATOM 673 C C . ALA A 1 88 ? -10.802 -2.405 -22.324 1.00 45.78 88 ALA A C 1
ATOM 675 O O . ALA A 1 88 ? -11.317 -2.018 -23.377 1.00 45.78 88 ALA A O 1
ATOM 676 N N . LYS A 1 89 ? -11.451 -2.304 -21.150 1.00 45.09 89 LYS A N 1
ATOM 677 C CA . LYS A 1 89 ? -12.828 -1.765 -21.072 1.00 45.09 89 LYS A CA 1
ATOM 678 C C . LYS A 1 89 ? -12.978 -0.356 -20.501 1.00 45.09 89 LYS A C 1
ATOM 680 O O . LYS A 1 89 ? -13.922 0.314 -20.892 1.00 45.09 89 LYS A O 1
ATOM 685 N N . ASP A 1 90 ? -12.019 0.164 -19.743 1.00 47.91 90 ASP A N 1
ATOM 686 C CA . ASP A 1 90 ? -12.140 1.504 -19.130 1.00 47.91 90 ASP A CA 1
ATOM 687 C C . ASP A 1 90 ? -11.748 2.674 -20.069 1.00 47.91 90 ASP A C 1
ATOM 689 O O . ASP A 1 90 ? -11.268 3.721 -19.649 1.00 47.91 90 ASP A O 1
ATOM 693 N N . ARG A 1 91 ? -11.874 2.477 -21.389 1.00 47.12 91 ARG A N 1
ATOM 694 C CA . ARG A 1 91 ? -11.642 3.518 -22.414 1.00 47.12 91 ARG A CA 1
ATOM 695 C C . ARG A 1 91 ? -12.857 3.792 -23.302 1.00 47.12 91 ARG A C 1
ATOM 697 O O . ARG A 1 91 ? -12.740 4.589 -24.224 1.00 47.12 91 ARG A O 1
ATOM 704 N N . ARG A 1 92 ? -13.991 3.119 -23.084 1.00 46.78 92 ARG A N 1
ATOM 705 C CA . ARG A 1 92 ? -15.181 3.228 -23.950 1.00 46.78 92 ARG A CA 1
ATOM 706 C C . ARG A 1 92 ? -16.471 3.460 -23.164 1.00 46.78 92 ARG A C 1
ATOM 708 O O . ARG A 1 92 ? -17.473 2.836 -23.471 1.00 46.78 92 ARG A O 1
ATOM 715 N N . ASP A 1 93 ? -16.421 4.326 -22.157 1.00 45.31 93 ASP A N 1
ATOM 716 C CA . ASP A 1 93 ? -17.638 4.798 -21.474 1.00 45.31 93 ASP A CA 1
ATOM 717 C C . ASP A 1 93 ? -17.530 6.277 -21.053 1.00 45.31 93 ASP A C 1
ATOM 719 O O . ASP A 1 93 ? -18.045 6.714 -20.032 1.00 45.31 93 ASP A O 1
ATOM 723 N N . SER A 1 94 ? -16.786 7.076 -21.821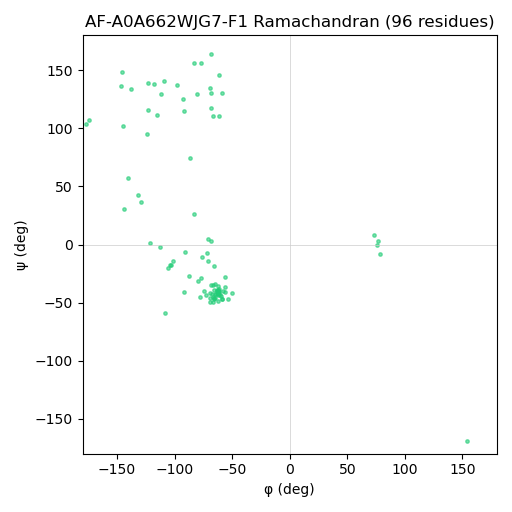 1.00 43.16 94 SER A N 1
ATOM 724 C CA . SER A 1 94 ? -16.755 8.540 -21.657 1.00 43.16 94 SER A CA 1
ATOM 725 C C . SER A 1 94 ? -16.992 9.243 -22.987 1.00 43.16 94 SER A C 1
ATOM 727 O O . SER A 1 94 ? -16.369 10.259 -23.274 1.00 43.16 94 SER A O 1
ATOM 729 N N . ASP A 1 95 ? -17.861 8.654 -23.804 1.00 50.84 95 ASP A N 1
ATOM 730 C CA . ASP A 1 95 ? -18.286 9.204 -25.087 1.00 50.84 95 ASP A CA 1
ATOM 731 C C . ASP A 1 95 ? -19.790 8.937 -25.260 1.00 50.84 95 ASP A C 1
ATOM 733 O O . ASP A 1 95 ? -20.190 8.208 -26.155 1.00 50.84 95 ASP A O 1
ATOM 737 N N . ASP A 1 96 ? -20.595 9.409 -24.301 1.00 48.47 96 ASP A N 1
ATOM 738 C CA . ASP A 1 96 ? -21.997 9.821 -24.486 1.00 48.47 96 ASP A CA 1
ATOM 739 C C . ASP A 1 96 ? -22.537 10.375 -23.153 1.00 48.47 96 ASP A C 1
ATOM 741 O O . ASP A 1 96 ? -22.758 9.622 -22.210 1.00 48.47 96 ASP A O 1
ATOM 745 N N . GLU A 1 97 ? -22.645 11.698 -23.037 1.00 43.34 97 GLU A N 1
ATOM 746 C CA . GLU A 1 97 ? -23.870 12.388 -22.601 1.00 43.34 97 GLU A CA 1
ATOM 747 C C . GLU A 1 97 ? -23.648 13.909 -22.729 1.00 43.34 97 GLU A C 1
ATOM 749 O O . GLU A 1 97 ? -22.847 14.510 -22.012 1.00 43.34 97 GLU A O 1
ATOM 754 N N . ALA A 1 98 ? -24.322 14.436 -23.758 1.00 42.06 98 ALA A N 1
ATOM 755 C CA . ALA A 1 98 ? -24.905 15.768 -23.985 1.00 42.06 98 ALA A CA 1
ATOM 756 C C . ALA A 1 98 ? -24.517 16.965 -23.091 1.00 42.06 98 ALA A C 1
ATOM 758 O O . ALA A 1 98 ? -24.757 16.932 -21.864 1.00 42.06 98 ALA A O 1
#

Mean predicted aligned error: 12.7 Å

Nearest PDB structures (foldseek):
  4yey-assembly1_C  TM=8.885E-01  e=1.763E-04  Escherichia coli
  6o8q-assembly1_E  TM=8.869E-01  e=8.439E-04  Escherichia coli K-12
  4p3v-assembly1_A-2  TM=8.492E-01  e=3.483E-04  Escherichia coli K-12
  6o6k-assembly1_B  TM=8.936E-01  e=1.667E-03  Escherichia coli K-12
  2o97-assembly1_B  TM=8.469E-01  e=8.439E-04  Escherichia coli

Sequence (98 aa):
MAMKKAELLKHLQRVAQGATPRKAFNSIHVRAIVDETLDVWTQSLRETGTASFHGLGRFTVDKKTGDIKFKASSLLLDKLSGDVSSSAKDRRDSDDEA

Secondary structure (DSSP, 8-state):
-PPPHHHHHHHHHHHHHHH-TTS---HHHHHHHHHHHHHHHHHHHHHHSEEEETTTEEEEE-TTT--EEEEE-HHHHHHHTT-GGGGGTTTSSSS---

pLDDT: mean 72.05, std 14.99, range [40.91, 90.81]